Protein AF-A0A2V8IKP5-F1 (afdb_monomer)

Structure (mmCIF, N/CA/C/O backbone):
data_AF-A0A2V8IKP5-F1
#
_entry.id   AF-A0A2V8IKP5-F1
#
loop_
_atom_site.group_PDB
_atom_site.id
_atom_site.type_symbol
_atom_site.label_atom_id
_atom_site.label_alt_id
_atom_site.label_comp_id
_atom_site.label_asym_id
_atom_site.label_entity_id
_atom_site.label_seq_id
_atom_site.pdbx_PDB_ins_code
_atom_site.Cartn_x
_atom_site.Cartn_y
_atom_site.Cartn_z
_atom_site.occupancy
_atom_site.B_iso_or_equiv
_atom_site.auth_seq_id
_atom_site.auth_comp_id
_atom_site.auth_asym_id
_atom_site.auth_atom_id
_atom_site.pdbx_PDB_model_num
ATOM 1 N N . MET A 1 1 ? 1.582 3.450 -23.340 1.00 59.62 1 MET A N 1
ATOM 2 C CA . MET A 1 1 ? 0.259 2.886 -22.954 1.00 59.62 1 MET A CA 1
ATOM 3 C C . MET A 1 1 ? 0.382 1.612 -22.119 1.00 59.62 1 MET A C 1
ATOM 5 O O . MET A 1 1 ? -0.437 1.445 -21.225 1.00 59.62 1 MET A O 1
ATOM 9 N N . ALA A 1 2 ? 1.355 0.723 -22.382 1.00 67.75 2 ALA A N 1
A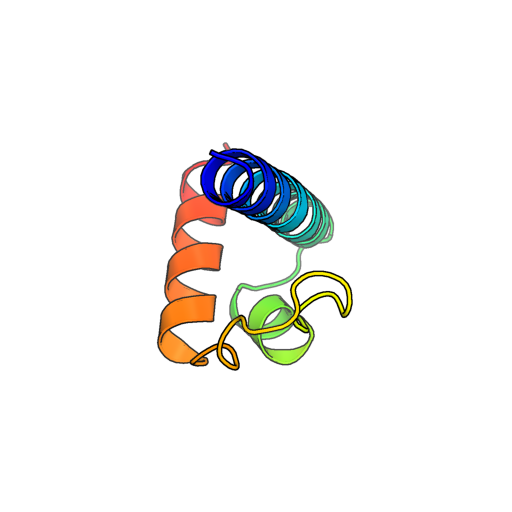TOM 10 C CA . ALA A 1 2 ? 1.634 -0.425 -21.507 1.00 67.75 2 ALA A CA 1
ATOM 11 C C . ALA A 1 2 ? 1.911 0.017 -20.056 1.00 67.75 2 ALA A C 1
ATOM 13 O O . ALA A 1 2 ? 1.308 -0.526 -19.139 1.00 67.75 2 ALA A O 1
ATOM 14 N N . ASP A 1 3 ? 2.655 1.110 -19.889 1.00 79.44 3 ASP A N 1
ATOM 15 C CA . ASP A 1 3 ? 2.996 1.676 -18.577 1.00 79.44 3 ASP A CA 1
ATOM 16 C C . ASP A 1 3 ? 1.770 2.104 -17.754 1.00 79.44 3 ASP A C 1
ATOM 18 O O . ASP A 1 3 ? 1.739 1.907 -16.545 1.00 79.44 3 ASP A O 1
ATOM 22 N N . LEU A 1 4 ? 0.717 2.640 -18.391 1.00 87.94 4 LEU A N 1
ATOM 23 C CA . LEU A 1 4 ? -0.518 3.017 -17.684 1.00 87.94 4 LEU A CA 1
ATOM 24 C C . LEU A 1 4 ? -1.301 1.792 -17.204 1.00 87.94 4 LEU A C 1
ATOM 26 O O . LEU A 1 4 ? -1.923 1.839 -16.143 1.00 87.94 4 LEU A O 1
ATOM 30 N N . ARG A 1 5 ? -1.283 0.699 -17.980 1.00 90.94 5 ARG A N 1
ATOM 31 C CA . ARG A 1 5 ? -1.911 -0.562 -17.565 1.00 90.94 5 ARG A CA 1
ATOM 32 C C . ARG A 1 5 ? -1.154 -1.179 -16.401 1.00 90.94 5 ARG A C 1
ATOM 34 O O . ARG A 1 5 ? -1.783 -1.509 -15.404 1.00 90.94 5 ARG A O 1
ATOM 41 N N . GLU A 1 6 ? 0.168 -1.249 -16.496 1.00 90.25 6 GLU A N 1
ATOM 42 C CA . GLU A 1 6 ? 1.015 -1.771 -15.423 1.00 90.25 6 GLU A CA 1
ATOM 43 C C . GLU A 1 6 ? 0.879 -0.942 -14.140 1.00 90.25 6 GLU A C 1
ATOM 45 O O . GLU A 1 6 ? 0.698 -1.491 -13.056 1.00 90.25 6 GLU A O 1
ATOM 50 N N . TYR A 1 7 ? 0.850 0.388 -14.260 1.00 90.62 7 TYR A N 1
ATOM 51 C CA . TYR A 1 7 ? 0.602 1.276 -13.128 1.00 90.62 7 TYR A CA 1
ATOM 52 C C . TYR A 1 7 ? -0.770 1.026 -12.481 1.00 90.62 7 TYR A C 1
ATOM 54 O O . TYR A 1 7 ? -0.898 1.003 -11.254 1.00 90.62 7 TYR A O 1
ATOM 62 N N . ALA A 1 8 ? -1.817 0.818 -13.285 1.00 94.06 8 ALA A N 1
ATOM 63 C CA . ALA A 1 8 ? -3.144 0.500 -12.767 1.00 94.06 8 ALA A CA 1
ATOM 64 C C . ALA A 1 8 ? -3.183 -0.877 -12.080 1.00 94.06 8 ALA A C 1
ATOM 66 O O . ALA A 1 8 ? -3.834 -1.025 -11.045 1.00 94.06 8 ALA A O 1
ATOM 67 N N . GLU A 1 9 ? -2.490 -1.874 -12.630 1.00 95.12 9 GLU A N 1
ATOM 68 C CA . GLU A 1 9 ? -2.343 -3.201 -12.025 1.00 95.12 9 GLU A CA 1
ATOM 69 C C . GLU A 1 9 ? -1.601 -3.129 -10.688 1.00 95.12 9 GLU A C 1
ATOM 71 O O . GLU A 1 9 ? -2.102 -3.657 -9.693 1.00 95.12 9 GLU A O 1
ATOM 76 N N . PHE A 1 10 ? -0.496 -2.380 -10.628 1.00 94.69 10 PHE A N 1
ATOM 77 C CA . PHE A 1 10 ? 0.253 -2.135 -9.396 1.00 94.69 10 PHE A CA 1
ATOM 78 C C . PHE A 1 10 ? -0.647 -1.579 -8.292 1.00 94.69 10 PHE A C 1
ATOM 80 O O . PHE A 1 10 ? -0.691 -2.127 -7.192 1.00 94.69 10 PHE A O 1
ATOM 87 N N . ASN A 1 11 ? -1.411 -0.522 -8.586 1.00 95.06 11 ASN A N 1
ATOM 88 C CA . ASN A 1 11 ? -2.277 0.104 -7.586 1.00 95.06 11 ASN A CA 1
ATOM 89 C C . ASN A 1 11 ? -3.408 -0.828 -7.126 1.00 95.06 11 ASN A C 1
ATOM 91 O O . ASN A 1 11 ? -3.729 -0.854 -5.939 1.00 95.06 11 ASN A O 1
ATOM 95 N N . LYS A 1 12 ? -3.993 -1.626 -8.031 1.00 96.69 12 LYS A N 1
ATOM 96 C CA . LYS A 1 12 ? -5.025 -2.614 -7.671 1.00 96.69 12 LYS A CA 1
ATOM 97 C C . LYS A 1 12 ? -4.480 -3.685 -6.729 1.00 96.69 12 LYS A C 1
ATOM 99 O O . LYS A 1 12 ? -5.136 -4.018 -5.743 1.00 96.69 12 LYS A O 1
ATOM 104 N N . GLU A 1 13 ? -3.294 -4.210 -7.017 1.00 96.38 13 GLU A N 1
ATOM 105 C CA . GLU A 1 13 ? -2.652 -5.223 -6.175 1.00 96.38 13 GLU A CA 1
ATOM 106 C C . GLU A 1 13 ? -2.204 -4.656 -4.836 1.00 96.38 13 GLU A C 1
ATOM 108 O O . GLU A 1 13 ? -2.436 -5.272 -3.797 1.00 96.38 13 GLU A O 1
ATOM 113 N N . PHE A 1 14 ? -1.624 -3.457 -4.845 1.00 96.94 14 PHE A N 1
ATOM 114 C CA . PHE A 1 14 ? -1.238 -2.762 -3.627 1.00 96.94 14 PHE A CA 1
ATOM 115 C C . PHE A 1 14 ? -2.450 -2.526 -2.715 1.00 96.94 14 PHE A C 1
ATOM 117 O O . PHE A 1 14 ? -2.416 -2.900 -1.543 1.00 96.94 14 PHE A O 1
ATOM 124 N N . LEU A 1 15 ? -3.560 -2.022 -3.267 1.00 97.81 15 LEU A N 1
ATOM 125 C CA . LEU A 1 15 ? -4.823 -1.865 -2.544 1.00 97.81 15 LEU A CA 1
ATOM 126 C C . LEU A 1 15 ? -5.334 -3.193 -1.973 1.00 97.81 15 LEU A C 1
ATOM 128 O O . LEU A 1 15 ? -5.775 -3.230 -0.825 1.00 97.81 15 LEU A O 1
ATOM 132 N N . ALA A 1 16 ? -5.281 -4.280 -2.746 1.00 97.94 16 ALA A N 1
ATOM 133 C CA . ALA A 1 16 ? -5.724 -5.591 -2.277 1.00 97.94 16 ALA A CA 1
ATOM 134 C C . ALA A 1 16 ? -4.907 -6.061 -1.062 1.00 97.94 16 ALA A C 1
ATOM 136 O O . ALA A 1 16 ? -5.487 -6.455 -0.053 1.00 97.94 16 ALA A O 1
ATOM 137 N N . VAL A 1 17 ? -3.577 -5.944 -1.118 1.00 97.12 17 VAL A N 1
ATOM 138 C CA . VAL A 1 17 ? -2.689 -6.321 -0.006 1.00 97.12 17 VAL A CA 1
ATOM 139 C C . VAL A 1 17 ? -2.966 -5.480 1.241 1.00 97.12 17 VAL A C 1
ATOM 141 O O . VAL A 1 17 ? -3.110 -6.026 2.335 1.00 97.12 17 VAL A O 1
ATOM 144 N N . VAL A 1 18 ? -3.070 -4.159 1.086 1.00 97.94 18 VAL A N 1
ATOM 145 C CA . VAL A 1 18 ? -3.310 -3.239 2.206 1.00 97.94 18 VAL A CA 1
ATOM 146 C C . VAL A 1 18 ? -4.690 -3.472 2.830 1.00 97.94 18 VAL A C 1
ATOM 148 O O . VAL A 1 18 ? -4.815 -3.492 4.055 1.00 97.94 18 VAL A O 1
ATOM 151 N N . ARG A 1 19 ? -5.719 -3.733 2.014 1.00 98.00 19 ARG A N 1
ATOM 152 C CA . ARG A 1 19 ? -7.065 -4.077 2.492 1.00 98.00 19 ARG A CA 1
ATOM 153 C C . ARG A 1 19 ? -7.065 -5.346 3.338 1.00 98.00 19 ARG A C 1
ATOM 155 O O . ARG A 1 19 ? -7.662 -5.349 4.412 1.00 98.00 19 ARG A O 1
ATOM 162 N N . GLU A 1 20 ? -6.415 -6.412 2.877 1.00 98.06 20 GLU A N 1
ATOM 163 C CA . GLU A 1 20 ? -6.347 -7.664 3.638 1.00 98.06 20 GLU A CA 1
ATOM 164 C C . GLU A 1 20 ? -5.534 -7.502 4.927 1.00 98.06 20 GLU A C 1
ATOM 166 O O . GLU A 1 20 ? -5.916 -8.029 5.971 1.00 98.06 20 GLU A O 1
ATOM 171 N N . ALA A 1 21 ? -4.471 -6.695 4.906 1.00 97.69 21 ALA A N 1
ATOM 172 C CA . ALA A 1 21 ? -3.726 -6.367 6.116 1.00 97.69 21 ALA A CA 1
ATOM 173 C C . ALA A 1 21 ? -4.566 -5.587 7.143 1.00 97.69 21 ALA A C 1
ATOM 175 O O . ALA A 1 21 ? -4.527 -5.925 8.329 1.00 97.69 21 ALA A O 1
ATOM 176 N N . LYS A 1 22 ? -5.370 -4.611 6.693 1.00 97.50 22 LYS A N 1
ATOM 177 C CA . LYS A 1 22 ? -6.306 -3.876 7.5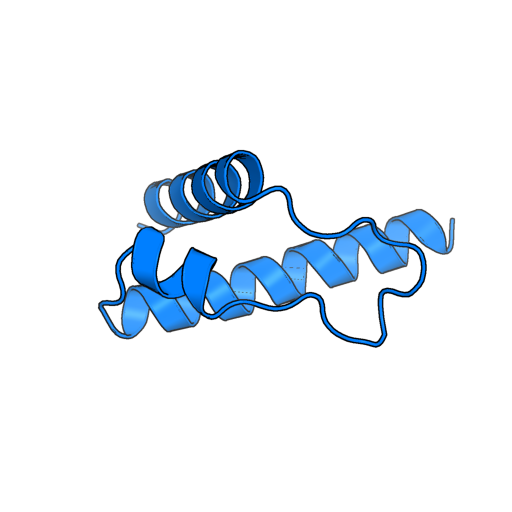57 1.00 97.50 22 LYS A CA 1
ATOM 178 C C . LYS A 1 22 ? -7.339 -4.811 8.179 1.00 97.50 22 LYS A C 1
ATOM 180 O O . LYS A 1 22 ? -7.547 -4.772 9.388 1.00 97.50 22 LYS A O 1
ATOM 185 N N . LYS A 1 23 ? -7.957 -5.682 7.371 1.00 97.25 23 LYS A N 1
ATOM 186 C CA . LYS A 1 23 ? -8.911 -6.697 7.857 1.00 97.25 23 LYS A CA 1
ATOM 187 C C . LYS A 1 23 ? -8.283 -7.642 8.882 1.00 97.25 23 LYS A C 1
ATOM 189 O O . LYS A 1 23 ? -8.954 -8.046 9.823 1.00 97.25 23 LYS A O 1
ATOM 194 N N . ALA A 1 24 ? -7.001 -7.963 8.717 1.00 97.31 24 ALA A N 1
ATOM 195 C CA . ALA A 1 24 ? -6.227 -8.767 9.659 1.00 97.31 24 ALA A CA 1
ATOM 196 C C . ALA A 1 24 ? -5.763 -7.993 10.913 1.00 97.31 24 ALA A C 1
ATOM 198 O O . ALA A 1 24 ? -5.012 -8.544 11.715 1.00 97.31 24 ALA A O 1
ATOM 199 N N . GLY A 1 25 ? -6.165 -6.728 11.085 1.00 97.38 25 GLY A N 1
ATOM 200 C CA . GLY A 1 25 ? -5.840 -5.913 12.258 1.00 97.38 25 GLY A CA 1
ATOM 201 C C . GLY A 1 25 ? -4.397 -5.402 12.312 1.00 97.38 25 GLY A C 1
ATOM 202 O O . GLY A 1 25 ? -3.956 -4.953 13.367 1.00 97.38 25 GLY A O 1
ATOM 203 N N . LYS A 1 26 ? -3.641 -5.466 11.207 1.00 98.12 26 LYS A N 1
ATOM 204 C CA . LYS A 1 26 ? -2.251 -4.982 11.167 1.00 98.12 26 LYS A CA 1
ATOM 205 C C . LYS A 1 26 ? -2.200 -3.456 11.168 1.00 98.12 26 LYS A C 1
ATOM 207 O O . LYS A 1 26 ? -3.011 -2.809 10.503 1.00 98.12 26 LYS A O 1
ATOM 212 N N . SER A 1 27 ? -1.214 -2.878 11.850 1.00 97.94 27 SER A N 1
ATOM 213 C CA . SER A 1 27 ? -0.972 -1.432 11.807 1.00 97.94 27 SER A CA 1
ATOM 214 C C . SER A 1 27 ? -0.287 -1.004 10.501 1.00 97.94 27 SER A C 1
ATOM 216 O O . SER A 1 27 ? 0.297 -1.826 9.792 1.00 97.94 27 SER A O 1
ATOM 218 N N . VAL A 1 28 ? -0.309 0.298 10.195 1.00 97.81 28 VAL A N 1
ATOM 219 C CA . VAL A 1 28 ? 0.420 0.870 9.045 1.00 97.81 28 VAL A CA 1
ATOM 220 C C . VAL A 1 28 ? 1.913 0.535 9.103 1.00 97.81 28 VAL A C 1
ATOM 222 O O . VAL A 1 28 ? 2.505 0.170 8.086 1.00 97.81 28 VAL A O 1
ATOM 225 N N . ASP A 1 29 ? 2.512 0.603 10.294 1.00 97.69 29 ASP A N 1
ATOM 226 C CA . ASP A 1 29 ? 3.922 0.274 10.504 1.00 97.69 29 ASP A CA 1
ATOM 227 C C . ASP A 1 29 ? 4.221 -1.205 10.234 1.00 97.69 29 ASP A C 1
ATOM 229 O O . ASP A 1 29 ? 5.238 -1.517 9.611 1.00 97.69 29 ASP A O 1
ATOM 233 N N . ASP A 1 30 ? 3.340 -2.120 10.650 1.00 97.62 30 ASP A N 1
ATOM 234 C CA . ASP A 1 30 ? 3.518 -3.557 10.401 1.00 97.62 30 ASP A CA 1
ATOM 235 C C . ASP A 1 30 ? 3.483 -3.870 8.905 1.00 97.62 30 ASP A C 1
ATOM 237 O O . ASP A 1 30 ? 4.285 -4.662 8.398 1.00 97.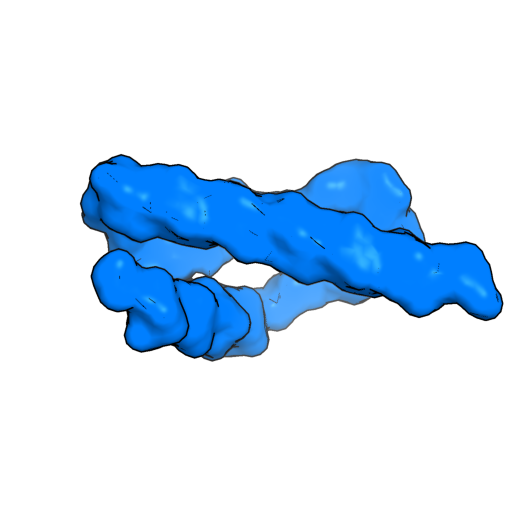62 30 ASP A O 1
ATOM 241 N N . VAL A 1 31 ? 2.565 -3.232 8.176 1.00 97.38 31 VAL A N 1
ATOM 242 C CA . VAL A 1 31 ? 2.462 -3.397 6.724 1.00 97.38 31 VAL A CA 1
ATOM 243 C C . VAL A 1 31 ? 3.692 -2.818 6.038 1.00 97.38 31 VAL A C 1
ATOM 245 O O . VAL A 1 31 ? 4.307 -3.509 5.231 1.00 97.38 31 VAL A O 1
ATOM 248 N N . ALA A 1 32 ? 4.112 -1.601 6.390 1.00 96.75 32 ALA A N 1
ATOM 249 C CA . ALA A 1 32 ? 5.272 -0.960 5.774 1.00 96.75 32 ALA A CA 1
ATOM 250 C C . ALA A 1 32 ? 6.580 -1.739 5.997 1.00 96.75 32 ALA A C 1
ATOM 252 O O . ALA A 1 32 ? 7.404 -1.813 5.090 1.00 96.75 32 ALA A O 1
ATOM 253 N N . LYS A 1 33 ? 6.758 -2.361 7.171 1.00 95.44 33 LYS A N 1
ATOM 254 C CA . LYS A 1 33 ? 7.940 -3.184 7.485 1.00 95.44 33 LYS A CA 1
ATOM 255 C C . LYS A 1 33 ? 7.972 -4.519 6.742 1.00 95.44 33 LYS A C 1
ATOM 257 O O . LYS A 1 33 ? 9.048 -5.072 6.528 1.00 95.44 33 LYS A O 1
ATOM 262 N N . THR A 1 34 ? 6.809 -5.074 6.403 1.00 93.06 34 THR A N 1
ATOM 263 C CA . THR A 1 34 ? 6.700 -6.424 5.822 1.00 93.06 34 THR A CA 1
ATOM 264 C C . THR A 1 34 ? 6.462 -6.421 4.317 1.00 93.06 34 THR A C 1
ATOM 266 O O . THR A 1 34 ? 6.781 -7.406 3.646 1.00 93.06 34 THR A O 1
ATOM 269 N N . TRP A 1 35 ? 5.925 -5.329 3.772 1.00 94.81 35 TRP A N 1
ATOM 270 C CA . TRP A 1 35 ? 5.644 -5.199 2.351 1.00 94.81 35 TRP A CA 1
ATOM 271 C C . TRP A 1 35 ? 6.929 -5.127 1.524 1.00 94.81 35 TRP A C 1
ATOM 273 O O . TRP A 1 35 ? 7.903 -4.465 1.882 1.00 94.81 35 TRP A O 1
ATOM 283 N N . LYS A 1 36 ? 6.912 -5.800 0.374 1.00 91.75 36 LYS A N 1
ATOM 284 C CA . LYS A 1 36 ? 7.992 -5.782 -0.612 1.00 91.75 36 LYS A CA 1
ATOM 285 C C . LYS A 1 36 ? 7.403 -5.518 -1.989 1.00 91.75 36 LYS A C 1
ATOM 287 O O . LYS A 1 36 ? 6.308 -5.992 -2.288 1.00 91.75 36 LYS A O 1
ATOM 292 N N . MET A 1 37 ? 8.162 -4.815 -2.830 1.00 91.81 37 MET A N 1
ATOM 293 C CA . MET A 1 37 ? 7.813 -4.623 -4.236 1.00 91.81 37 MET A CA 1
ATOM 294 C C . MET A 1 37 ? 7.662 -5.994 -4.917 1.00 91.81 37 MET A C 1
ATOM 296 O O . MET A 1 37 ? 8.604 -6.793 -4.857 1.00 91.81 37 MET A O 1
ATOM 300 N N . PRO A 1 38 ? 6.518 -6.298 -5.555 1.00 92.00 38 PRO A N 1
ATOM 301 C CA . PRO A 1 38 ? 6.376 -7.536 -6.310 1.00 92.00 38 PRO A CA 1
ATOM 302 C C . PRO A 1 38 ? 7.392 -7.590 -7.456 1.00 92.00 38 PRO A C 1
ATOM 304 O O . PRO A 1 38 ? 7.530 -6.630 -8.211 1.00 92.00 38 PRO A O 1
ATOM 307 N N . ALA A 1 39 ? 8.074 -8.728 -7.614 1.00 90.31 39 ALA A N 1
ATOM 308 C CA . ALA A 1 39 ? 9.205 -8.876 -8.539 1.00 90.31 39 ALA A CA 1
ATOM 309 C C . ALA A 1 39 ? 8.872 -8.582 -10.015 1.00 90.31 39 ALA A C 1
ATOM 311 O O . ALA A 1 39 ? 9.769 -8.271 -10.791 1.00 90.31 39 ALA A O 1
ATOM 312 N N . LYS A 1 40 ? 7.591 -8.666 -10.397 1.00 89.88 40 LYS A N 1
ATOM 313 C CA . LYS A 1 40 ? 7.113 -8.366 -11.753 1.00 89.88 40 LYS A CA 1
ATOM 314 C C . LYS A 1 40 ? 7.127 -6.87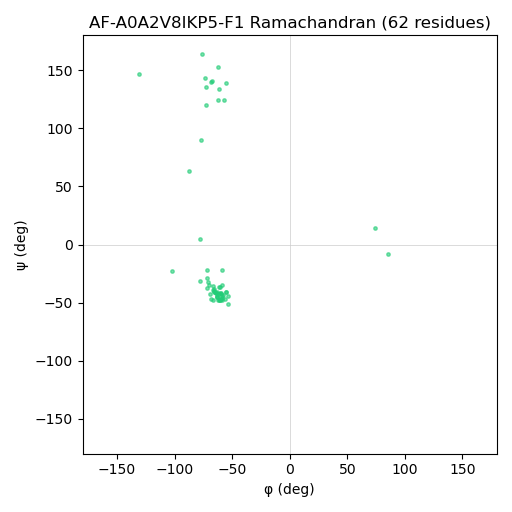5 -12.110 1.00 89.88 40 LYS A C 1
ATOM 316 O O . LYS A 1 40 ? 7.167 -6.557 -13.289 1.00 89.88 40 LYS A O 1
ATOM 321 N N . TYR A 1 41 ? 7.123 -5.975 -11.123 1.00 90.00 41 TYR A N 1
ATOM 322 C CA . TYR A 1 41 ? 7.228 -4.527 -11.346 1.00 90.00 41 TYR A CA 1
ATOM 323 C C . TYR A 1 41 ? 8.703 -4.117 -11.408 1.00 90.00 41 TYR A C 1
ATOM 325 O O . TYR A 1 41 ? 9.231 -3.410 -10.547 1.00 90.00 41 TYR A O 1
ATOM 333 N N . THR A 1 42 ? 9.406 -4.640 -12.411 1.00 82.88 42 THR A N 1
ATOM 334 C CA . THR A 1 42 ? 10.828 -4.357 -12.628 1.00 82.88 42 THR A CA 1
ATOM 335 C C . THR A 1 42 ? 11.034 -2.899 -13.034 1.00 82.88 42 THR A C 1
ATOM 337 O O . THR A 1 42 ? 10.253 -2.355 -13.805 1.00 82.88 42 THR A O 1
ATOM 340 N N . GLY A 1 43 ? 12.093 -2.257 -12.537 1.00 84.50 43 GLY A N 1
ATOM 341 C CA . GLY A 1 43 ? 12.381 -0.844 -12.830 1.00 84.50 43 GLY A CA 1
ATOM 342 C C . GLY A 1 43 ? 11.658 0.154 -11.920 1.00 84.50 43 GLY A C 1
ATOM 343 O O . GLY A 1 43 ? 11.995 1.337 -11.932 1.00 84.50 43 GLY A O 1
ATOM 344 N N . TYR A 1 44 ? 10.732 -0.306 -11.072 1.00 84.06 44 TYR A N 1
ATOM 345 C CA . TYR A 1 44 ? 10.167 0.525 -10.013 1.00 84.06 44 TYR A CA 1
ATOM 346 C C . TYR A 1 44 ? 11.214 0.714 -8.915 1.00 84.06 44 TYR A C 1
ATOM 348 O O . TYR A 1 44 ? 11.897 -0.228 -8.507 1.00 84.06 44 TYR A O 1
ATOM 356 N N . GLY A 1 45 ? 11.346 1.950 -8.434 1.00 83.12 45 GLY A N 1
ATOM 357 C CA . GLY A 1 45 ? 12.271 2.271 -7.353 1.00 83.12 45 GLY A CA 1
ATOM 358 C C . GLY A 1 45 ? 11.918 1.532 -6.061 1.00 83.12 45 GLY A C 1
ATOM 359 O O . GLY A 1 45 ? 10.751 1.229 -5.797 1.00 83.12 45 GLY A O 1
ATOM 360 N N . ALA A 1 46 ? 12.931 1.282 -5.229 1.00 83.31 46 ALA A N 1
ATOM 361 C CA . ALA A 1 46 ? 12.704 0.767 -3.886 1.00 83.31 46 ALA A CA 1
ATOM 362 C C . ALA A 1 46 ? 11.742 1.699 -3.121 1.00 83.31 46 ALA A C 1
ATOM 364 O O . ALA A 1 46 ? 11.853 2.927 -3.237 1.00 83.31 46 ALA A O 1
ATOM 365 N N . PRO A 1 47 ? 10.790 1.148 -2.347 1.00 84.31 47 PRO A N 1
ATOM 366 C CA . PRO A 1 47 ? 9.867 1.968 -1.585 1.00 84.31 47 PRO A CA 1
ATOM 367 C C . PRO A 1 47 ? 10.640 2.806 -0.567 1.00 84.31 47 PRO A C 1
ATOM 369 O O . PRO A 1 47 ? 11.365 2.281 0.275 1.00 84.31 47 PRO A O 1
ATOM 372 N N . GLN A 1 48 ? 10.453 4.121 -0.617 1.00 92.12 48 GLN A N 1
ATOM 373 C CA . GLN A 1 48 ? 10.851 4.984 0.488 1.00 9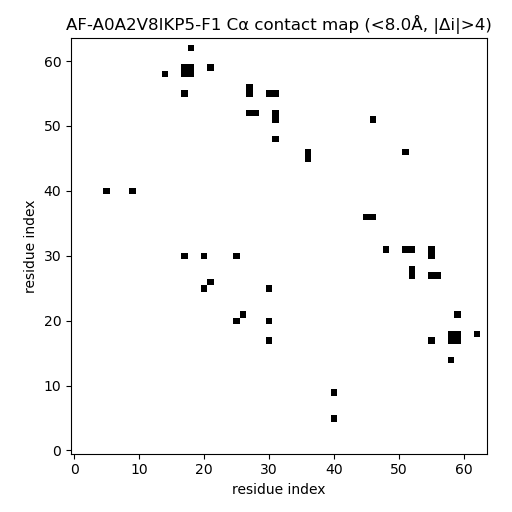2.12 48 GLN A CA 1
ATOM 374 C C . GLN A 1 48 ? 9.860 4.758 1.628 1.00 92.12 48 GLN A C 1
ATOM 376 O O . GLN A 1 48 ? 8.663 4.982 1.443 1.00 92.12 48 GLN A O 1
ATOM 381 N N . GLU A 1 49 ? 10.342 4.322 2.792 1.00 92.31 49 GLU A N 1
ATOM 382 C CA . GLU A 1 49 ? 9.485 3.880 3.900 1.00 92.31 49 GLU A CA 1
ATOM 383 C C . GLU A 1 49 ? 8.436 4.933 4.290 1.00 92.31 49 GLU A C 1
ATOM 385 O O . GLU A 1 49 ? 7.256 4.610 4.415 1.00 92.31 49 GLU A O 1
ATOM 390 N N . ALA A 1 50 ? 8.831 6.207 4.394 1.00 95.44 50 ALA A N 1
ATOM 391 C CA . ALA A 1 50 ? 7.913 7.298 4.722 1.00 95.44 50 ALA A CA 1
ATOM 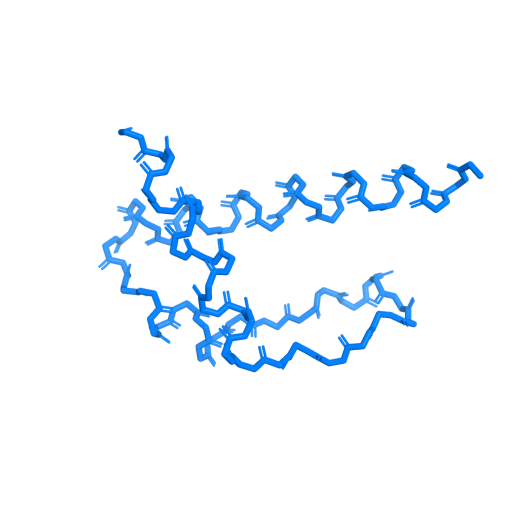392 C C . ALA A 1 50 ? 6.766 7.434 3.703 1.00 95.44 50 ALA A C 1
ATOM 394 O O . ALA A 1 50 ? 5.605 7.594 4.080 1.00 95.44 50 ALA A O 1
ATOM 395 N N . ARG A 1 51 ? 7.071 7.309 2.405 1.00 94.81 51 ARG A N 1
ATOM 396 C CA . ARG A 1 51 ? 6.066 7.374 1.335 1.00 94.81 51 ARG A CA 1
ATOM 397 C C . ARG A 1 51 ? 5.180 6.130 1.319 1.00 94.81 51 ARG A C 1
ATOM 399 O O . ARG A 1 51 ? 3.982 6.241 1.086 1.00 94.81 51 ARG A O 1
ATOM 406 N N . LEU A 1 52 ? 5.755 4.959 1.590 1.00 96.56 52 LEU A N 1
ATOM 407 C CA . LEU A 1 52 ? 5.004 3.712 1.706 1.00 96.56 52 LEU A CA 1
ATOM 408 C C . LEU A 1 52 ? 3.977 3.802 2.841 1.00 96.56 52 LEU A C 1
ATOM 410 O O . LEU A 1 52 ? 2.804 3.524 2.609 1.00 96.56 52 LEU A O 1
ATOM 414 N N . LYS A 1 53 ? 4.388 4.268 4.028 1.00 97.94 53 LYS A N 1
ATOM 415 C CA . LYS A 1 53 ? 3.482 4.493 5.165 1.00 97.94 53 LYS A CA 1
ATOM 416 C C . LYS A 1 53 ? 2.369 5.478 4.830 1.00 97.94 53 LYS A C 1
ATOM 418 O O . LYS A 1 53 ? 1.212 5.176 5.098 1.00 97.94 53 LYS A O 1
ATOM 423 N N . ALA A 1 54 ? 2.696 6.604 4.194 1.00 98.06 54 ALA A N 1
ATOM 424 C CA . ALA A 1 54 ? 1.695 7.584 3.775 1.00 98.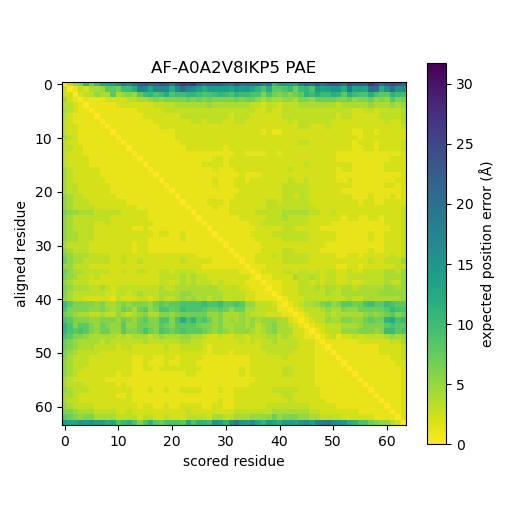06 54 ALA A CA 1
ATOM 425 C C . ALA A 1 54 ? 0.650 6.974 2.821 1.00 98.06 54 ALA A C 1
ATOM 427 O O . ALA A 1 54 ? -0.546 7.159 3.021 1.00 98.06 54 ALA A O 1
ATOM 428 N N . ASN A 1 55 ? 1.081 6.184 1.832 1.00 97.19 55 ASN A N 1
ATOM 429 C CA . ASN A 1 55 ? 0.164 5.521 0.901 1.00 97.19 55 ASN A CA 1
ATOM 430 C C . ASN A 1 55 ? -0.724 4.471 1.596 1.00 97.19 55 ASN A C 1
ATOM 432 O O . ASN A 1 55 ? -1.910 4.371 1.294 1.00 97.19 55 ASN A O 1
ATOM 436 N N . ILE A 1 56 ? -0.164 3.687 2.526 1.00 98.25 56 ILE A N 1
ATOM 437 C CA . ILE A 1 56 ? -0.924 2.706 3.318 1.00 98.25 56 ILE A CA 1
ATOM 438 C C . ILE A 1 56 ? -1.961 3.421 4.193 1.00 98.25 56 ILE A C 1
ATOM 440 O O . ILE A 1 56 ? -3.107 2.981 4.241 1.00 98.25 56 ILE A O 1
ATOM 444 N N . GLN A 1 57 ? -1.575 4.522 4.848 1.00 98.25 57 GLN A N 1
ATOM 445 C CA . GLN A 1 57 ? -2.460 5.322 5.697 1.00 98.25 57 GLN A CA 1
ATOM 446 C C . GLN A 1 57 ? -3.656 5.861 4.907 1.00 98.25 57 GLN A C 1
ATOM 448 O O . GLN A 1 57 ? -4.787 5.666 5.332 1.00 98.25 57 GLN A O 1
ATOM 453 N N . VAL A 1 58 ? -3.426 6.437 3.721 1.00 98.19 58 VAL A N 1
ATOM 454 C CA . VAL A 1 58 ? -4.511 6.917 2.844 1.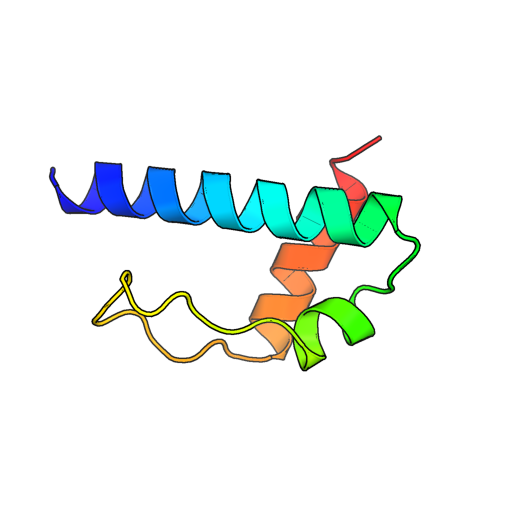00 98.19 58 VAL A CA 1
ATOM 455 C C . VAL A 1 58 ? -5.500 5.795 2.526 1.00 98.19 58 VAL A C 1
ATOM 457 O O . VAL A 1 58 ? -6.703 5.969 2.686 1.00 98.19 58 VAL A O 1
ATOM 460 N N . ILE A 1 59 ? -5.008 4.610 2.154 1.00 98.06 59 ILE A N 1
ATOM 461 C CA . ILE A 1 59 ? -5.880 3.457 1.890 1.00 98.06 59 ILE A CA 1
ATOM 462 C C . ILE A 1 59 ? -6.634 3.037 3.159 1.00 98.06 59 ILE A C 1
ATOM 464 O O . ILE A 1 59 ? -7.815 2.703 3.092 1.00 98.06 59 ILE A O 1
ATOM 468 N N . TYR A 1 60 ? -5.980 3.034 4.323 1.00 97.94 60 TYR A N 1
ATOM 469 C CA . TYR A 1 60 ? -6.647 2.732 5.588 1.00 97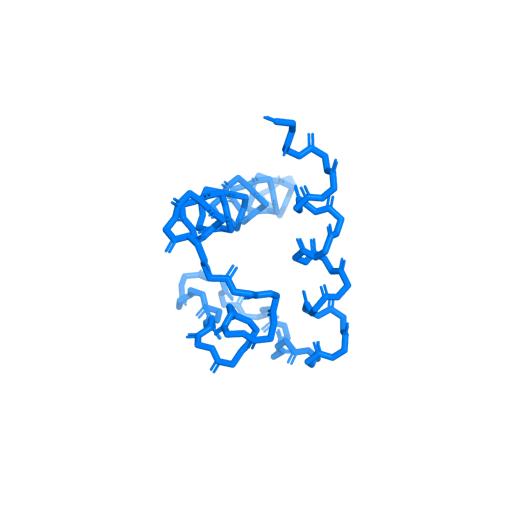.94 60 TYR A CA 1
ATOM 470 C C . TYR A 1 60 ? -7.782 3.718 5.867 1.00 97.94 60 TYR A C 1
ATOM 472 O O . TYR A 1 60 ? -8.854 3.275 6.270 1.00 97.94 60 TYR A O 1
ATOM 480 N N . ASP A 1 61 ? -7.577 5.007 5.625 1.00 97.69 61 ASP A N 1
ATOM 481 C CA . ASP A 1 61 ? -8.579 6.046 5.868 1.00 97.69 61 ASP A CA 1
ATOM 482 C C . ASP A 1 61 ? -9.749 5.973 4.870 1.00 97.69 61 ASP A C 1
ATOM 484 O O . ASP A 1 61 ? -10.896 6.241 5.230 1.00 97.69 61 ASP A O 1
ATOM 488 N N . GLU A 1 62 ? -9.491 5.553 3.627 1.00 96.50 62 GLU A N 1
ATOM 489 C CA . GLU A 1 62 ? -10.513 5.391 2.582 1.00 96.50 62 GLU A CA 1
ATOM 490 C C . GLU A 1 62 ? -11.358 4.116 2.732 1.00 96.50 62 GLU A C 1
ATOM 492 O O . GLU A 1 62 ? -12.536 4.088 2.357 1.00 96.50 62 GLU A O 1
ATOM 497 N N . LEU A 1 63 ? -10.777 3.043 3.273 1.00 93.19 63 LEU A N 1
ATOM 498 C CA . LEU A 1 63 ? -11.477 1.785 3.526 1.00 93.19 63 LEU A CA 1
ATOM 499 C C . LEU A 1 63 ? -12.343 1.919 4.787 1.00 93.19 63 LEU A C 1
ATOM 501 O O . LEU A 1 63 ? -11.872 1.633 5.885 1.00 93.19 63 LEU A O 1
ATOM 505 N N . LYS A 1 64 ? -13.597 2.352 4.642 1.00 74.31 64 LYS A N 1
ATOM 506 C CA . LYS A 1 64 ? -14.585 2.352 5.737 1.00 74.31 64 LYS A CA 1
ATOM 507 C C . LYS A 1 64 ? -14.911 0.945 6.230 1.00 74.31 64 LYS A C 1
ATOM 509 O O . LYS A 1 64 ? -15.043 0.039 5.375 1.00 74.31 64 LYS A O 1
#

Mean predicted aligned error: 3.08 Å

Secondary structure (DSSP, 8-state):
-HHHHHHHHHHHHHHHHHHHHHHTT--HHHHHHH----TTSTTPPPPPHHHHHHHHHHHHHH--

Sequence (64 aa):
MADLREYAEFNKEFLAVVREAKKAGKSVDDVAKTWKMPAKYTGYGAPQEARLKANIQVIYDELK

Nearest PDB structures (foldseek):
  6w1s-assembly1_X  TM=3.316E-01  e=5.851E+00  Mus musculus
  7z1m-assembly1_D  TM=3.636E-01  e=8.739E+00  Saccharomyces cerevisiae W303

pLDDT: mean 92.83, std 7.48, range [59.62, 98.25]

Radius of gyration: 11.96 Å; Cα contacts (8 Å, |Δi|>4): 27; chains: 1; bounding box: 27×16×35 Å

Foldseek 3Di:
DVVVVVVVVQVVVLLVLLVVCVVVVHDLLRCLVPDFDDPVPPPDDGDDSVVSSVVSVVSSVVPD

Solvent-accessible surface area (backbone atoms only — not comparable to full-atom values): 3943 Å² total; per-residue (Å²): 112,68,65,60,52,53,53,52,50,49,52,54,53,51,50,52,55,53,50,53,39,49,76,70,69,51,50,56,68,57,47,53,74,67,63,71,83,61,82,86,61,69,90,62,75,82,80,52,64,72,61,46,34,53,54,48,46,53,51,55,71,68,60,124